Protein AF-A0A962PJ07-F1 (afdb_monomer)

Solvent-accessible surface area (backbone atoms only — not comparable to full-atom values): 5776 Å² total; per-residue (Å²): 110,34,69,59,55,51,51,54,37,51,78,67,73,44,52,69,62,58,50,14,60,76,32,76,44,55,52,68,56,51,51,45,17,64,75,70,60,55,73,56,71,68,61,48,51,34,45,30,50,72,70,72,38,45,67,63,53,54,61,71,68,49,79,77,79,79,71,66,91,44,72,68,49,58,74,65,58,66,93,78,76,71,87,71,77,86,78,78,80,79,82,128

pLDDT: mean 86.64, std 14.85, range [51.75, 98.69]

Nearest PDB structures (foldseek):
  2cro-assembly1_A  TM=9.059E-01  e=2.398E-02  Phage 434
  1r69-assembly1_A  TM=8.518E-01  e=2.015E-02  Phage 434
  4yg1-assembly1_C  TM=9.100E-01  e=4.281E-02  Escherichia coli K-12
  1pra-assembly1_A  TM=7.241E-01  e=2.015E-02  Phage 434
  4pu4-assembly1_D  TM=9.162E-01  e=2.581E-01  Shewanella oneidensis MR-1

Mean predicted aligned error: 9.71 Å

Foldseek 3Di:
DLVVLVVLCVVVVHDLVRLCVQLVHDSVQNVCCNVPVDHDPSSVCSSCVVSVNNVVVVVVPDPPPPDDPDPVCVVVPDPDPDPDDDDDPPDD

Sequence (92 aa):
MASRLKKQRLSMNMTQAQLAERANVSLSVLRKFEQSGKISLESFVKLTFVLGLSERMLKAFQPQEQKPSSLEEIINEQPGRSRKRASNPRKK

Structure (mmCIF, N/CA/C/O backbone):
data_AF-A0A962PJ07-F1
#
_entry.id   AF-A0A962PJ07-F1
#
loop_
_atom_site.group_PDB
_atom_site.id
_atom_site.type_symbol
_atom_site.label_atom_id
_atom_site.label_alt_id
_atom_site.label_comp_id
_atom_site.label_asym_id
_atom_site.label_entity_id
_atom_site.label_seq_id
_atom_site.pdbx_PDB_ins_code
_atom_site.Cartn_x
_atom_site.Cartn_y
_atom_site.Cartn_z
_atom_site.occupancy
_atom_site.B_iso_or_equiv
_atom_site.auth_seq_id
_atom_site.auth_comp_id
_atom_site.auth_asym_id
_atom_site.auth_atom_id
_atom_site.pdbx_PDB_model_num
ATOM 1 N N . MET A 1 1 ? 4.679 7.553 -2.058 1.00 84.50 1 MET A N 1
ATOM 2 C CA . MET A 1 1 ? 3.877 6.456 -2.659 1.00 84.50 1 MET A CA 1
ATOM 3 C C . MET A 1 1 ? 2.492 6.285 -2.043 1.00 84.50 1 MET A C 1
ATOM 5 O O . MET A 1 1 ? 1.539 6.207 -2.808 1.00 84.50 1 MET A O 1
ATOM 9 N N . ALA A 1 2 ? 2.354 6.219 -0.712 1.00 94.44 2 ALA A N 1
ATOM 10 C CA . ALA A 1 2 ? 1.080 5.884 -0.058 1.00 94.44 2 ALA A CA 1
ATOM 11 C C . ALA A 1 2 ? -0.109 6.764 -0.476 1.00 94.44 2 ALA A C 1
ATOM 13 O O . ALA A 1 2 ? -1.171 6.238 -0.788 1.00 94.44 2 ALA A O 1
ATOM 14 N N . SER A 1 3 ? 0.084 8.081 -0.605 1.00 96.12 3 SER A N 1
ATOM 15 C CA . SER A 1 3 ? -0.959 8.995 -1.094 1.00 96.12 3 SER A CA 1
ATOM 16 C C . SER A 1 3 ? -1.463 8.651 -2.503 1.00 96.12 3 SER A C 1
ATOM 18 O O . SER A 1 3 ? -2.653 8.778 -2.773 1.00 96.12 3 SER A O 1
ATOM 20 N N . ARG A 1 4 ? -0.585 8.175 -3.397 1.00 94.81 4 ARG A N 1
ATOM 21 C CA . ARG A 1 4 ? -0.951 7.762 -4.763 1.00 94.81 4 ARG A CA 1
ATOM 22 C C . ARG A 1 4 ? -1.751 6.461 -4.756 1.00 94.81 4 ARG A C 1
ATOM 24 O O . ARG A 1 4 ? -2.782 6.404 -5.413 1.00 94.81 4 ARG A O 1
ATOM 31 N N . LEU A 1 5 ? -1.325 5.458 -3.981 1.00 96.12 5 LEU A N 1
ATOM 32 C CA . LEU A 1 5 ? -2.075 4.201 -3.841 1.00 96.12 5 LEU A CA 1
ATOM 33 C C . LEU A 1 5 ? -3.434 4.432 -3.165 1.00 96.12 5 LEU A C 1
ATOM 35 O O . LEU A 1 5 ? -4.430 3.871 -3.606 1.00 96.12 5 LEU A O 1
ATOM 39 N N . LYS A 1 6 ? -3.504 5.319 -2.163 1.00 97.81 6 LYS A N 1
ATOM 40 C CA . LYS A 1 6 ? -4.767 5.734 -1.537 1.00 97.81 6 LYS A CA 1
ATOM 41 C C . LYS A 1 6 ? -5.712 6.385 -2.548 1.00 97.81 6 LYS A C 1
ATOM 43 O O . LYS A 1 6 ? -6.885 6.035 -2.588 1.00 97.81 6 LYS A O 1
ATOM 48 N N . LYS A 1 7 ? -5.211 7.306 -3.381 1.00 97.81 7 LYS A N 1
ATOM 49 C CA . LYS A 1 7 ? -6.006 7.925 -4.457 1.00 97.81 7 LYS A CA 1
ATOM 50 C C . LYS A 1 7 ? -6.528 6.880 -5.448 1.00 97.81 7 LYS A C 1
ATOM 52 O O . LYS A 1 7 ? -7.710 6.914 -5.757 1.00 97.81 7 LYS A O 1
ATOM 57 N N . GLN A 1 8 ? -5.687 5.928 -5.860 1.00 97.56 8 GLN A N 1
ATOM 58 C CA . GLN A 1 8 ? -6.094 4.824 -6.739 1.00 97.56 8 GLN A CA 1
ATOM 59 C C . GLN A 1 8 ? -7.171 3.938 -6.093 1.00 97.56 8 GLN A C 1
ATOM 61 O O . GLN A 1 8 ? -8.160 3.592 -6.727 1.00 97.56 8 GLN A O 1
ATOM 66 N N . ARG A 1 9 ? -7.027 3.602 -4.806 1.00 98.06 9 ARG A N 1
ATOM 67 C CA . ARG A 1 9 ? -8.051 2.853 -4.063 1.00 98.06 9 ARG A CA 1
ATOM 68 C C . ARG A 1 9 ? -9.395 3.590 -4.069 1.00 98.06 9 ARG A C 1
ATOM 70 O O . ARG A 1 9 ? -10.435 2.976 -4.291 1.00 98.06 9 ARG A O 1
ATOM 77 N N . LEU A 1 10 ? -9.368 4.899 -3.809 1.00 98.31 10 LEU A N 1
ATOM 78 C CA . LEU A 1 10 ? -10.571 5.730 -3.775 1.00 98.31 10 LEU A CA 1
ATOM 79 C C . LEU A 1 10 ? -11.213 5.878 -5.159 1.00 98.31 10 LEU A C 1
ATOM 81 O O . LEU A 1 10 ? -12.431 5.804 -5.244 1.00 98.31 10 LEU A O 1
ATOM 85 N N . SER A 1 11 ? -10.433 6.004 -6.239 1.00 98.19 11 SER A N 1
ATOM 86 C CA . SER A 1 11 ? -10.988 6.040 -7.602 1.00 98.19 11 SER A CA 1
ATOM 87 C C . SER A 1 11 ? -11.648 4.721 -8.014 1.00 98.19 11 SER A C 1
ATOM 89 O O . SER A 1 11 ? -12.483 4.710 -8.908 1.00 98.19 11 SER A O 1
ATOM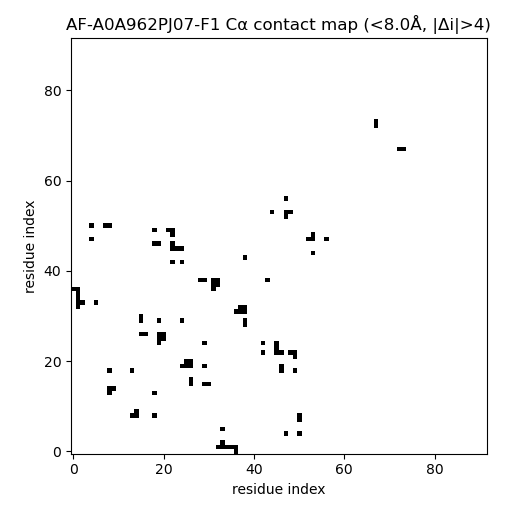 91 N N . MET A 1 12 ? -11.290 3.614 -7.357 1.00 97.94 12 MET A N 1
ATOM 92 C CA . MET A 1 12 ? -11.933 2.305 -7.515 1.00 97.94 12 MET A CA 1
ATOM 93 C C . MET A 1 12 ? -13.110 2.085 -6.543 1.00 97.94 12 MET A C 1
ATOM 95 O O . MET A 1 12 ? -13.619 0.970 -6.459 1.00 97.94 12 MET A O 1
ATOM 99 N N . ASN A 1 13 ? -13.529 3.107 -5.783 1.00 98.31 13 ASN A N 1
ATOM 100 C CA . ASN A 1 13 ? -14.596 3.034 -4.773 1.00 98.31 13 ASN A CA 1
ATOM 101 C C . ASN A 1 13 ? -14.388 1.938 -3.711 1.00 98.31 13 ASN A C 1
ATOM 103 O O . ASN A 1 13 ? -15.341 1.348 -3.209 1.00 98.31 13 ASN A O 1
ATOM 107 N N . MET A 1 14 ? -13.132 1.655 -3.353 1.00 98.19 14 MET A N 1
ATOM 108 C CA . MET A 1 14 ? -12.805 0.630 -2.362 1.00 98.19 14 MET A CA 1
ATOM 109 C C . MET A 1 14 ? -12.556 1.238 -0.982 1.00 98.19 14 MET A C 1
ATOM 111 O O . MET A 1 14 ? -11.762 2.171 -0.824 1.00 98.19 14 MET A O 1
ATOM 115 N N . THR A 1 15 ? -13.149 0.657 0.058 1.00 98.56 15 THR A N 1
ATOM 116 C CA . THR A 1 15 ? -12.766 0.938 1.448 1.00 98.56 15 THR A CA 1
ATOM 117 C C . THR A 1 15 ? -11.389 0.345 1.765 1.00 98.56 15 THR A C 1
ATOM 119 O O . THR A 1 15 ? -10.858 -0.493 1.031 1.00 98.56 15 THR A O 1
ATOM 122 N N . GLN A 1 16 ? -10.786 0.762 2.883 1.00 98.56 16 GLN A N 1
ATOM 123 C CA . GLN A 1 16 ? -9.558 0.122 3.367 1.00 98.56 16 GLN A CA 1
ATOM 124 C C . GLN A 1 16 ? -9.787 -1.373 3.650 1.00 98.56 16 GLN A C 1
ATOM 126 O O . GLN A 1 16 ? -8.950 -2.189 3.287 1.00 98.56 16 GLN A O 1
ATOM 131 N N . ALA A 1 17 ? -10.926 -1.745 4.242 1.00 98.62 17 ALA A N 1
ATOM 132 C CA . ALA A 1 17 ? -11.243 -3.142 4.536 1.00 98.62 17 ALA A CA 1
ATOM 133 C C . ALA A 1 17 ? -11.322 -3.988 3.257 1.00 98.62 17 ALA A C 1
ATOM 135 O O . ALA A 1 17 ? -10.659 -5.015 3.174 1.00 98.62 17 ALA A O 1
ATOM 136 N N . GLN A 1 18 ? -12.018 -3.495 2.228 1.00 98.69 18 GLN A N 1
ATOM 137 C CA . GLN A 1 18 ? -12.137 -4.189 0.942 1.00 98.69 18 GLN A CA 1
ATOM 138 C C . GLN A 1 18 ? -10.786 -4.366 0.240 1.00 98.69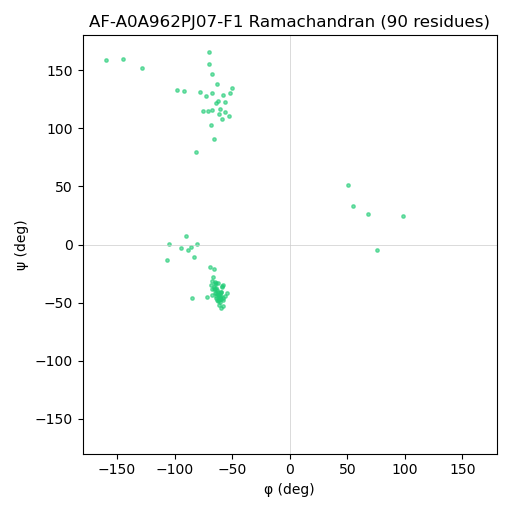 18 GLN A C 1
ATOM 140 O O . GLN A 1 18 ? -10.526 -5.418 -0.338 1.00 98.69 18 GLN A O 1
ATOM 145 N N . LEU A 1 19 ? -9.912 -3.350 0.262 1.00 98.62 19 LEU A N 1
ATOM 146 C CA . LEU A 1 19 ? -8.576 -3.498 -0.325 1.00 98.62 19 LEU A CA 1
ATOM 147 C C . LEU A 1 19 ? -7.720 -4.483 0.470 1.00 98.62 19 LEU A C 1
ATOM 149 O O . LEU A 1 19 ? -7.036 -5.303 -0.133 1.00 98.62 19 LEU A O 1
ATOM 153 N N . ALA A 1 20 ? -7.759 -4.401 1.799 1.00 98.62 20 ALA A N 1
ATOM 154 C CA . ALA A 1 20 ? -7.002 -5.288 2.671 1.00 98.62 20 ALA A CA 1
ATOM 155 C C . ALA A 1 20 ? -7.396 -6.758 2.453 1.00 98.62 20 ALA A C 1
ATOM 157 O O . ALA A 1 20 ? -6.530 -7.601 2.234 1.00 98.62 20 ALA A O 1
ATOM 158 N N . GLU A 1 21 ? -8.701 -7.029 2.409 1.00 98.62 21 GLU A N 1
ATOM 159 C CA . GLU A 1 21 ? -9.269 -8.347 2.129 1.00 98.62 21 GLU A CA 1
ATOM 160 C C . GLU A 1 21 ? -8.844 -8.871 0.752 1.00 98.62 21 GLU A C 1
ATOM 162 O O . GLU A 1 21 ? -8.225 -9.930 0.663 1.00 98.62 21 GLU A O 1
ATOM 167 N N . ARG A 1 22 ? -9.074 -8.101 -0.323 1.00 98.38 22 ARG A N 1
ATOM 168 C CA . ARG A 1 22 ? -8.711 -8.522 -1.689 1.00 98.38 22 ARG A CA 1
ATOM 169 C C . ARG A 1 22 ? -7.209 -8.740 -1.873 1.00 98.38 22 ARG A C 1
ATOM 171 O O . ARG A 1 22 ? -6.812 -9.588 -2.662 1.00 98.38 22 ARG A O 1
ATOM 178 N N . ALA A 1 23 ? -6.374 -7.968 -1.179 1.00 98.00 23 ALA A N 1
ATOM 179 C CA . ALA A 1 23 ? -4.920 -8.099 -1.247 1.00 98.00 23 ALA A CA 1
ATOM 180 C C . ALA A 1 23 ? -4.364 -9.157 -0.282 1.00 98.00 23 ALA A C 1
ATOM 182 O O . ALA A 1 23 ? -3.153 -9.371 -0.270 1.00 98.00 23 ALA A O 1
ATOM 183 N N . ASN A 1 24 ? -5.207 -9.808 0.527 1.00 98.19 24 ASN A N 1
ATOM 184 C CA . ASN A 1 24 ? -4.786 -10.724 1.586 1.00 98.19 24 ASN A CA 1
ATOM 185 C C . ASN A 1 24 ? -3.706 -10.105 2.500 1.00 98.19 24 ASN A C 1
ATOM 187 O O . ASN A 1 24 ? -2.619 -10.656 2.710 1.00 98.19 24 ASN A O 1
ATOM 191 N N . VAL A 1 25 ? -3.994 -8.900 2.996 1.00 98.25 25 VAL A N 1
ATOM 192 C CA . VAL A 1 25 ? -3.185 -8.177 3.985 1.00 98.25 25 VAL A CA 1
ATOM 193 C C . VAL A 1 25 ? -4.079 -7.734 5.136 1.00 98.25 25 VAL A C 1
ATOM 195 O O . VAL A 1 25 ? -5.267 -7.481 4.955 1.00 98.25 25 VAL A O 1
ATOM 198 N N . SER A 1 26 ? -3.530 -7.592 6.341 1.00 98.50 26 SER A N 1
ATOM 199 C CA . SER A 1 26 ? -4.343 -7.110 7.458 1.00 98.50 26 SER A CA 1
ATOM 200 C C . SER A 1 26 ? -4.759 -5.644 7.260 1.00 98.50 26 SER A C 1
ATOM 202 O O . SER A 1 26 ? -4.002 -4.809 6.749 1.00 98.50 26 SER A O 1
ATOM 204 N N . LEU A 1 27 ? -5.954 -5.290 7.743 1.00 98.62 27 LEU A N 1
ATOM 205 C CA . LEU A 1 2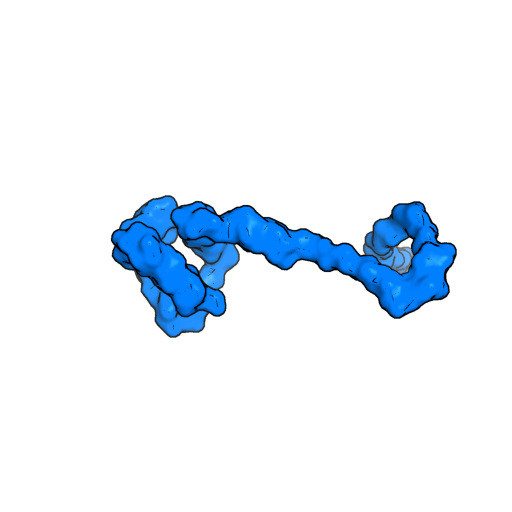7 ? -6.425 -3.901 7.740 1.00 98.62 27 LEU A CA 1
ATOM 206 C C . LEU A 1 27 ? -5.465 -2.969 8.500 1.00 98.62 27 LEU A C 1
ATOM 208 O O . LEU A 1 27 ? -5.265 -1.822 8.100 1.00 98.62 27 LEU A O 1
ATOM 212 N N . SER A 1 28 ? -4.844 -3.457 9.579 1.00 98.31 28 SER A N 1
ATOM 213 C CA . SER A 1 28 ? -3.859 -2.694 10.353 1.00 98.31 28 SER A CA 1
ATOM 214 C C . SER A 1 28 ? -2.615 -2.349 9.530 1.00 98.31 28 SER A C 1
ATOM 216 O O . SER A 1 28 ? -2.137 -1.215 9.604 1.00 98.31 28 SER A O 1
ATOM 218 N N . VAL A 1 29 ? -2.134 -3.273 8.688 1.00 98.12 29 VAL A N 1
ATOM 219 C CA . VAL A 1 29 ? -1.019 -3.029 7.760 1.00 98.12 29 VAL A CA 1
ATOM 220 C C . VAL A 1 29 ? -1.394 -1.958 6.740 1.00 98.12 29 VAL A C 1
ATOM 222 O O . VAL A 1 29 ? -0.633 -1.004 6.567 1.00 98.12 29 VAL A O 1
ATOM 225 N N . LEU A 1 30 ? -2.574 -2.051 6.116 1.00 98.31 30 LEU A N 1
ATOM 226 C CA . LEU A 1 30 ? -3.011 -1.046 5.143 1.00 98.31 30 LEU A CA 1
ATOM 227 C C . LEU A 1 30 ? -3.194 0.339 5.784 1.00 98.31 30 LEU A C 1
ATOM 229 O O . LEU A 1 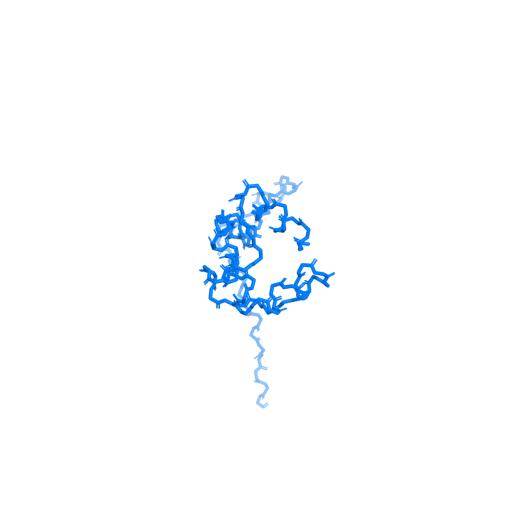30 ? -2.764 1.341 5.213 1.00 98.31 30 LEU A O 1
ATOM 233 N N . ARG A 1 31 ? -3.777 0.416 6.987 1.00 98.25 31 ARG A N 1
ATOM 234 C CA . ARG A 1 31 ? -3.925 1.679 7.731 1.00 98.25 31 ARG A CA 1
ATOM 235 C C . ARG A 1 31 ? -2.575 2.314 8.044 1.00 98.25 31 ARG A C 1
ATOM 237 O O . ARG A 1 31 ? -2.369 3.489 7.743 1.00 98.25 31 ARG A O 1
ATOM 244 N N . LYS A 1 32 ? -1.638 1.529 8.589 1.00 98.06 32 LYS A N 1
ATOM 245 C CA . LYS A 1 32 ? -0.278 1.998 8.884 1.00 98.06 32 LYS A CA 1
ATOM 246 C C . LYS A 1 32 ? 0.424 2.474 7.618 1.00 98.06 32 LYS A C 1
ATOM 248 O O . LYS A 1 32 ? 1.081 3.513 7.651 1.00 98.06 32 LYS A O 1
ATOM 253 N N . PHE A 1 33 ? 0.260 1.763 6.505 1.00 98.19 33 PHE A N 1
ATOM 254 C CA . PHE A 1 33 ? 0.805 2.174 5.217 1.00 98.19 33 PHE A CA 1
ATOM 255 C C . PHE A 1 33 ? 0.219 3.505 4.736 1.00 98.19 33 PHE A C 1
ATOM 257 O O . PHE A 1 33 ? 0.977 4.404 4.381 1.00 98.19 33 PHE A O 1
ATOM 264 N N . GLU A 1 34 ? -1.105 3.671 4.755 1.00 97.38 34 GLU A N 1
ATOM 265 C CA . GLU A 1 34 ? -1.739 4.914 4.299 1.00 97.38 34 GLU A CA 1
ATOM 266 C C . GLU A 1 34 ? -1.416 6.123 5.188 1.00 97.38 34 GLU A C 1
ATOM 268 O O . GLU A 1 34 ? -1.398 7.245 4.683 1.00 97.38 34 GLU A O 1
ATOM 273 N N . GLN A 1 35 ? -1.144 5.907 6.478 1.00 97.00 35 GLN A N 1
ATOM 274 C CA . GLN A 1 35 ? -0.786 6.965 7.426 1.00 97.00 35 GLN A CA 1
ATOM 275 C C . GLN A 1 35 ? 0.713 7.302 7.414 1.00 97.00 35 GLN A C 1
ATOM 277 O O . GLN A 1 35 ? 1.082 8.471 7.404 1.00 97.00 35 GLN A O 1
ATOM 282 N N . SER A 1 36 ? 1.583 6.288 7.437 1.00 97.00 36 SER A N 1
ATOM 283 C CA . SER A 1 36 ? 3.032 6.459 7.646 1.00 97.00 36 SER A CA 1
ATOM 284 C C . SER A 1 36 ? 3.880 6.255 6.391 1.00 97.00 36 SER A C 1
ATOM 286 O O . SER A 1 36 ? 5.072 6.550 6.396 1.00 97.00 36 SER A O 1
ATOM 288 N N . GLY A 1 37 ? 3.306 5.686 5.331 1.00 96.69 37 GLY A N 1
ATOM 289 C CA . GLY A 1 37 ? 4.034 5.274 4.132 1.00 96.69 37 GLY A CA 1
ATOM 290 C C . GLY A 1 37 ? 4.849 3.986 4.273 1.00 96.69 37 GLY A C 1
ATOM 291 O O . GLY A 1 37 ? 5.404 3.530 3.275 1.00 96.69 37 GLY A O 1
ATOM 292 N N . LYS A 1 38 ? 4.917 3.383 5.468 1.00 97.38 38 LYS A N 1
ATOM 293 C CA . LYS A 1 38 ? 5.726 2.187 5.751 1.00 97.38 38 LYS A CA 1
ATOM 294 C C . LYS A 1 38 ? 4.920 0.903 5.550 1.00 97.38 38 LYS A C 1
ATOM 296 O O . LYS A 1 38 ? 3.818 0.776 6.079 1.00 97.38 38 LYS A O 1
ATOM 301 N N . ILE A 1 39 ? 5.493 -0.057 4.828 1.00 97.88 39 ILE A N 1
ATOM 302 C CA . ILE A 1 39 ? 4.916 -1.377 4.536 1.00 97.88 39 ILE A CA 1
ATOM 303 C C . ILE A 1 39 ? 6.041 -2.352 4.146 1.00 97.88 39 ILE A C 1
ATOM 305 O O . ILE A 1 39 ? 7.117 -1.903 3.748 1.00 97.88 39 ILE A O 1
ATOM 309 N N . SER A 1 40 ? 5.821 -3.665 4.257 1.00 97.81 40 SER A N 1
ATOM 310 C CA . SER A 1 40 ? 6.729 -4.656 3.664 1.00 97.81 40 SER A CA 1
ATOM 311 C C . SER A 1 40 ? 6.628 -4.644 2.134 1.00 97.81 40 SER A C 1
ATOM 313 O O . SER A 1 40 ? 5.595 -4.271 1.571 1.00 97.81 40 SER A O 1
ATOM 315 N N . LEU A 1 41 ? 7.686 -5.087 1.449 1.00 96.38 41 LEU A N 1
ATOM 316 C CA . LEU A 1 41 ? 7.671 -5.207 -0.012 1.00 96.38 41 LEU A CA 1
ATOM 317 C C . LEU A 1 41 ? 6.579 -6.175 -0.490 1.00 96.38 41 LEU A C 1
ATOM 319 O O . LEU A 1 41 ? 5.868 -5.868 -1.439 1.00 96.38 41 LEU A O 1
ATOM 323 N N . GLU A 1 42 ? 6.408 -7.307 0.193 1.00 97.62 42 GLU A N 1
ATOM 324 C CA . GLU A 1 42 ? 5.384 -8.304 -0.137 1.00 97.62 42 GLU A CA 1
ATOM 325 C C . GLU A 1 42 ? 3.972 -7.704 -0.105 1.00 97.62 42 GLU A C 1
ATOM 327 O O . GLU A 1 42 ? 3.240 -7.770 -1.092 1.00 97.62 42 GLU A O 1
ATOM 332 N N . SER A 1 43 ? 3.600 -7.057 1.004 1.00 97.94 43 SER A N 1
ATOM 333 C CA . SER A 1 43 ? 2.285 -6.429 1.135 1.00 97.94 43 SER A CA 1
ATOM 334 C C . SER A 1 43 ? 2.119 -5.272 0.151 1.00 97.94 43 SER A C 1
ATOM 336 O O . SER A 1 43 ? 1.029 -5.068 -0.371 1.00 97.94 43 SER A O 1
ATOM 338 N N . PHE A 1 44 ? 3.189 -4.535 -0.159 1.00 96.69 44 PHE A N 1
ATOM 339 C CA . PHE A 1 44 ? 3.150 -3.512 -1.201 1.00 96.69 44 PHE A CA 1
ATOM 340 C C . PHE A 1 44 ? 2.830 -4.105 -2.578 1.00 96.69 4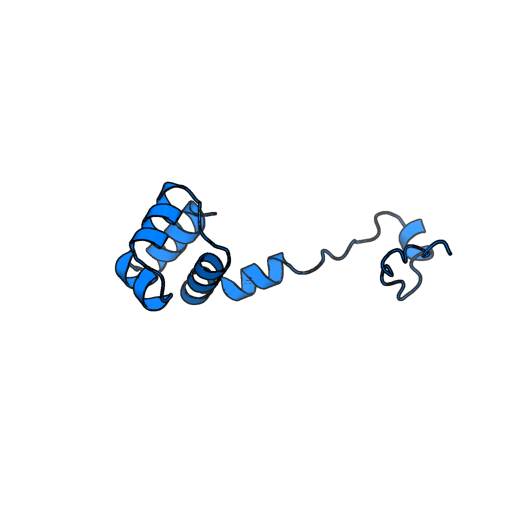4 PHE A C 1
ATOM 342 O O . PHE A 1 44 ? 1.940 -3.596 -3.255 1.00 96.69 44 PHE A O 1
ATOM 349 N N . VAL A 1 45 ? 3.501 -5.192 -2.967 1.00 96.44 45 VAL A N 1
ATOM 350 C CA . VAL A 1 45 ? 3.246 -5.898 -4.233 1.00 96.44 45 VAL A CA 1
ATOM 351 C C . VAL A 1 45 ? 1.811 -6.426 -4.282 1.00 96.44 45 VAL A C 1
ATOM 353 O O . VAL A 1 45 ? 1.107 -6.206 -5.263 1.00 96.44 45 VAL A O 1
ATOM 356 N N . LYS A 1 46 ? 1.322 -7.049 -3.204 1.00 97.69 46 LYS A N 1
ATOM 357 C CA . LYS A 1 46 ? -0.074 -7.510 -3.114 1.00 97.69 46 LYS A CA 1
ATOM 358 C C . LYS A 1 46 ? -1.077 -6.372 -3.350 1.00 97.69 46 LYS A C 1
ATOM 360 O O . LYS A 1 46 ? -2.022 -6.526 -4.122 1.00 97.69 46 LYS A O 1
ATOM 365 N N . LEU A 1 47 ? -0.845 -5.204 -2.744 1.00 97.62 47 LEU A N 1
ATOM 366 C CA . LEU A 1 47 ? -1.689 -4.025 -2.955 1.00 97.62 47 LEU A CA 1
ATOM 367 C C . LEU A 1 47 ? -1.623 -3.511 -4.401 1.00 97.62 47 LEU A C 1
ATOM 369 O O . LEU A 1 47 ? -2.658 -3.147 -4.956 1.00 97.62 47 LEU A O 1
ATOM 373 N N . THR A 1 48 ? -0.441 -3.465 -5.027 1.00 96.38 48 THR A N 1
ATOM 374 C CA . THR A 1 48 ? -0.319 -2.981 -6.414 1.00 96.38 48 THR A CA 1
ATOM 375 C C . THR A 1 48 ? -0.991 -3.912 -7.416 1.00 96.38 48 THR A C 1
ATOM 377 O O . THR A 1 48 ? -1.545 -3.411 -8.393 1.00 96.38 48 THR A O 1
ATOM 380 N N . PHE A 1 49 ? -1.019 -5.224 -7.162 1.00 96.81 49 PHE A N 1
ATOM 381 C CA . PHE A 1 49 ? -1.783 -6.178 -7.970 1.00 96.81 49 PHE A CA 1
ATOM 382 C C . PHE A 1 49 ? -3.284 -5.877 -7.952 1.00 96.81 49 PHE A C 1
ATOM 384 O O . PHE A 1 49 ? -3.877 -5.700 -9.013 1.00 96.81 49 PHE A O 1
ATOM 391 N N . VAL A 1 50 ? -3.892 -5.737 -6.770 1.00 97.81 50 VAL A N 1
ATOM 392 C CA . VAL A 1 50 ? -5.338 -5.455 -6.658 1.00 97.81 50 VAL A CA 1
ATOM 393 C C . VAL A 1 50 ? -5.706 -4.087 -7.236 1.00 97.81 50 VAL A C 1
ATOM 395 O O . VAL A 1 50 ? -6.786 -3.916 -7.793 1.00 97.81 50 VAL A O 1
ATOM 398 N N . LEU A 1 51 ? -4.803 -3.108 -7.135 1.00 97.38 51 LEU A N 1
ATOM 399 C CA . LEU A 1 51 ? -5.012 -1.755 -7.655 1.00 97.38 51 LEU A CA 1
ATOM 400 C C . LEU A 1 51 ? -4.759 -1.614 -9.170 1.00 97.38 51 LEU A C 1
ATOM 402 O O . LEU A 1 51 ? -4.862 -0.499 -9.690 1.00 97.38 51 LEU A O 1
ATOM 406 N N . GLY A 1 52 ? -4.395 -2.695 -9.872 1.00 95.94 52 GLY A N 1
ATOM 407 C CA . GLY A 1 52 ? -4.092 -2.665 -11.310 1.00 95.94 52 GLY A CA 1
ATOM 408 C C . GLY A 1 52 ? -2.809 -1.896 -11.654 1.00 95.94 52 GLY A C 1
ATOM 409 O O . GLY A 1 52 ? -2.680 -1.330 -12.735 1.00 95.94 52 GLY A O 1
ATOM 410 N N . LEU A 1 53 ? -1.861 -1.819 -10.717 1.00 95.44 53 LEU A N 1
ATOM 411 C CA . LEU A 1 53 ? -0.607 -1.068 -10.856 1.00 95.44 53 LEU A CA 1
ATOM 412 C C . LEU A 1 53 ? 0.614 -1.968 -11.105 1.00 95.44 53 LEU A C 1
ATOM 414 O O . LEU A 1 53 ? 1.727 -1.449 -11.220 1.00 95.44 53 LEU A O 1
ATOM 418 N N . SER A 1 54 ? 0.431 -3.287 -11.180 1.00 92.94 54 SER A N 1
ATOM 419 C CA . SER A 1 54 ? 1.505 -4.277 -11.348 1.00 92.94 54 SER A CA 1
ATOM 420 C C . SER A 1 54 ? 2.326 -4.045 -12.620 1.00 92.94 54 SER A C 1
ATOM 422 O O . SER A 1 54 ? 3.548 -3.955 -12.543 1.00 92.94 54 SER A O 1
ATOM 424 N N . GLU A 1 55 ? 1.692 -3.840 -13.775 1.00 92.25 55 GLU A N 1
ATOM 425 C CA . GLU A 1 55 ? 2.412 -3.578 -15.031 1.00 92.25 55 GLU A CA 1
ATOM 426 C C . GLU A 1 55 ? 3.239 -2.294 -14.978 1.00 92.25 55 GLU A C 1
ATOM 428 O O . GLU A 1 55 ? 4.388 -2.251 -15.415 1.00 92.25 55 GLU A O 1
ATOM 433 N N . ARG A 1 56 ? 2.666 -1.226 -14.413 1.00 91.12 56 A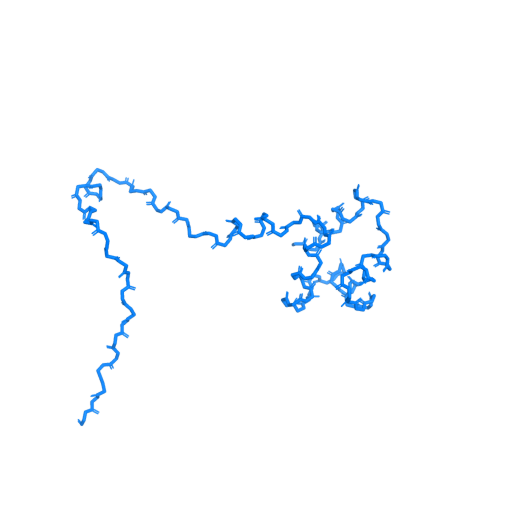RG A N 1
ATOM 434 C CA . ARG A 1 56 ? 3.369 0.049 -14.252 1.00 91.12 56 ARG A CA 1
ATOM 435 C C . ARG A 1 56 ? 4.562 -0.094 -13.311 1.00 91.12 56 ARG A C 1
ATOM 437 O O . ARG A 1 56 ? 5.591 0.536 -13.538 1.00 91.12 56 ARG A O 1
ATOM 444 N N . MET A 1 57 ? 4.419 -0.906 -12.266 1.00 90.50 57 MET A N 1
ATOM 445 C CA . MET A 1 57 ? 5.506 -1.242 -11.354 1.00 90.50 57 MET A CA 1
ATOM 446 C C . MET A 1 57 ? 6.613 -2.012 -12.085 1.00 90.50 57 MET A C 1
ATOM 448 O O . MET A 1 57 ? 7.771 -1.630 -11.968 1.00 90.50 57 MET A O 1
ATOM 452 N N . LEU A 1 58 ? 6.271 -3.016 -12.897 1.00 91.25 58 LEU A N 1
ATOM 453 C CA . LEU A 1 58 ? 7.245 -3.766 -13.698 1.00 91.25 58 LEU A CA 1
ATOM 454 C C . LEU A 1 58 ? 7.982 -2.870 -14.702 1.00 91.25 58 LEU A C 1
ATOM 456 O O . LEU A 1 58 ? 9.206 -2.929 -14.779 1.00 91.25 58 LEU A O 1
ATOM 460 N N . LYS A 1 59 ? 7.268 -1.976 -15.398 1.00 91.38 59 LYS A N 1
ATOM 461 C CA . LYS A 1 59 ? 7.872 -0.975 -16.298 1.00 91.38 59 LYS A CA 1
ATOM 462 C C . LYS A 1 59 ? 8.854 -0.056 -15.572 1.00 91.38 59 LYS A C 1
ATOM 464 O O . LYS A 1 59 ? 9.887 0.290 -16.125 1.00 91.38 59 LYS A O 1
ATOM 469 N N . ALA A 1 60 ? 8.567 0.315 -14.324 1.00 88.75 60 ALA A N 1
ATOM 470 C CA . ALA A 1 60 ? 9.466 1.155 -13.534 1.00 88.75 60 ALA A CA 1
ATOM 471 C C . ALA A 1 60 ? 10.773 0.447 -13.126 1.00 88.75 60 ALA A C 1
ATOM 473 O O . ALA A 1 60 ? 11.736 1.127 -12.781 1.00 88.75 60 ALA A O 1
ATOM 474 N N . PHE A 1 61 ? 10.811 -0.889 -13.158 1.00 87.69 61 PHE A N 1
ATOM 475 C CA . PHE A 1 61 ? 12.015 -1.681 -12.892 1.00 87.69 61 PHE A CA 1
ATOM 476 C C . PHE A 1 61 ? 12.786 -2.070 -14.150 1.00 87.69 61 PHE A C 1
ATOM 478 O O . PHE A 1 61 ? 13.843 -2.694 -14.039 1.00 87.69 61 PHE A O 1
ATOM 485 N N . GLN A 1 62 ? 12.280 -1.731 -15.337 1.00 87.19 62 GLN A N 1
ATOM 486 C CA . GLN A 1 62 ? 13.028 -1.977 -16.559 1.00 87.19 62 GLN A CA 1
ATOM 487 C C . GLN A 1 62 ? 14.320 -1.149 -16.538 1.00 87.19 62 GLN A C 1
ATOM 489 O O . GLN A 1 62 ? 14.292 0.013 -16.115 1.00 87.19 62 GLN A O 1
ATOM 494 N N . PRO A 1 63 ? 15.456 -1.730 -16.967 1.00 82.44 63 PRO A N 1
ATOM 495 C CA . PRO A 1 63 ? 16.676 -0.967 -17.165 1.00 82.44 63 PRO A CA 1
ATOM 496 C C . PRO A 1 63 ? 16.370 0.235 -18.053 1.00 82.44 63 PRO A C 1
ATOM 498 O O . PRO A 1 63 ? 15.744 0.081 -19.102 1.00 82.44 63 PRO A O 1
ATOM 501 N N . GLN A 1 64 ? 16.791 1.429 -17.639 1.00 74.94 64 GLN A N 1
ATOM 502 C CA . GLN A 1 64 ? 16.761 2.554 -18.560 1.00 74.94 64 GLN A CA 1
ATOM 503 C C . GLN A 1 64 ? 17.728 2.242 -19.694 1.00 74.94 64 GLN A C 1
ATOM 505 O O . GLN A 1 64 ? 18.915 2.015 -19.449 1.00 74.94 64 GLN A O 1
ATOM 510 N N . GLU A 1 65 ? 17.212 2.221 -20.920 1.00 71.25 65 GLU A N 1
ATOM 511 C CA . GLU A 1 65 ? 18.045 2.255 -22.112 1.00 71.25 65 GLU A CA 1
ATOM 512 C C . GLU A 1 65 ? 18.869 3.540 -22.034 1.00 71.25 65 GLU A C 1
ATOM 514 O O . GLU A 1 65 ? 18.340 4.653 -22.115 1.00 71.25 65 GLU A O 1
ATOM 519 N N . GLN A 1 66 ? 20.162 3.382 -21.763 1.00 68.38 66 GLN A N 1
ATOM 520 C CA . GLN A 1 66 ? 21.101 4.487 -21.815 1.00 68.38 66 GLN A CA 1
ATOM 521 C C . GLN A 1 66 ? 21.204 4.864 -23.283 1.00 68.38 66 GLN A C 1
ATOM 523 O O . GLN A 1 66 ? 21.809 4.138 -24.064 1.00 68.38 66 GLN A O 1
ATOM 528 N N . LYS A 1 67 ? 20.544 5.955 -23.676 1.00 68.31 67 LYS A N 1
ATOM 529 C CA . LYS A 1 67 ? 20.790 6.518 -24.997 1.00 68.31 67 LYS A CA 1
ATOM 530 C C . LYS A 1 67 ? 22.216 7.061 -24.994 1.00 68.31 67 LYS A C 1
ATOM 532 O O . LYS A 1 67 ? 22.542 7.799 -24.057 1.00 68.31 67 LYS A O 1
ATOM 537 N N . PRO A 1 68 ? 23.035 6.726 -25.999 1.00 70.38 68 PRO A N 1
ATOM 538 C CA . PRO A 1 68 ? 24.360 7.301 -26.114 1.00 70.38 68 PRO A CA 1
ATOM 539 C C . PRO A 1 68 ? 24.225 8.823 -26.187 1.00 70.38 68 PRO A C 1
ATOM 541 O O . PRO A 1 68 ? 23.404 9.376 -26.923 1.00 70.38 68 PRO A O 1
ATOM 544 N N . SER A 1 69 ? 24.985 9.491 -25.332 1.00 75.25 69 SER A N 1
ATOM 545 C CA . SER A 1 69 ? 24.973 10.936 -25.137 1.00 75.25 69 SER A CA 1
ATOM 546 C C . SER A 1 69 ? 25.844 11.671 -26.158 1.00 75.25 69 SER A C 1
ATOM 548 O O . SER A 1 69 ? 25.754 12.892 -26.282 1.00 75.25 69 SER A O 1
ATOM 550 N N . SER A 1 70 ? 26.658 10.933 -26.921 1.00 79.12 70 SER A N 1
ATOM 551 C CA . SER A 1 70 ? 27.538 11.470 -27.955 1.00 79.12 70 SER A CA 1
ATOM 552 C C . SER A 1 70 ? 27.667 10.533 -29.160 1.00 79.12 70 SER A C 1
ATOM 554 O O . SER A 1 70 ? 27.426 9.328 -29.078 1.00 79.12 70 SER A O 1
ATOM 556 N N . LEU A 1 71 ? 28.091 11.094 -30.296 1.00 72.31 71 LEU A N 1
ATOM 557 C CA . LEU A 1 71 ? 28.390 10.325 -31.506 1.00 72.31 71 LEU A CA 1
ATOM 558 C C . LEU A 1 71 ? 29.564 9.352 -31.295 1.00 72.31 71 LEU A C 1
ATOM 560 O O . LEU A 1 71 ? 29.564 8.259 -31.853 1.00 72.31 71 LEU A O 1
ATOM 564 N N . GLU A 1 72 ? 30.53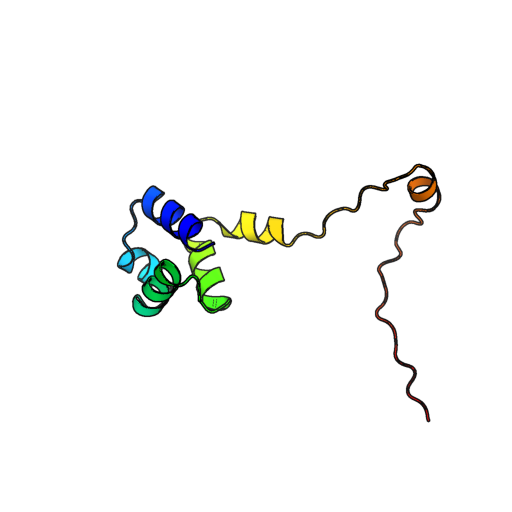5 9.719 -30.457 1.00 75.81 72 GLU A N 1
ATOM 565 C CA . GLU A 1 72 ? 31.653 8.843 -30.095 1.00 75.81 72 GLU A CA 1
ATOM 566 C C . GLU A 1 72 ? 31.186 7.617 -29.301 1.00 75.81 72 GLU A C 1
ATOM 568 O O . GLU A 1 72 ? 31.710 6.525 -29.507 1.00 75.81 72 GLU A O 1
ATOM 573 N N . GLU A 1 73 ? 30.182 7.763 -28.429 1.00 72.12 73 GLU A N 1
ATOM 574 C CA . GLU A 1 73 ? 29.578 6.634 -27.710 1.00 72.12 73 GLU A CA 1
ATOM 575 C C . GLU A 1 73 ? 28.855 5.680 -28.666 1.00 72.12 73 GLU A C 1
ATOM 577 O O . GLU A 1 73 ? 28.998 4.472 -28.519 1.00 72.12 73 GLU A O 1
ATOM 582 N N . ILE A 1 74 ? 28.179 6.200 -29.697 1.00 72.25 74 ILE A N 1
ATOM 583 C CA . ILE A 1 74 ? 27.538 5.385 -30.747 1.00 72.25 74 ILE A CA 1
ATOM 584 C C . ILE A 1 74 ? 28.583 4.596 -31.547 1.00 72.25 74 ILE A C 1
ATOM 586 O O . ILE A 1 74 ? 28.396 3.417 -31.828 1.00 72.25 74 ILE A O 1
ATOM 590 N N . ILE A 1 75 ? 29.696 5.234 -31.920 1.00 77.25 75 ILE A N 1
ATOM 591 C CA . ILE A 1 75 ? 30.766 4.590 -32.701 1.00 77.25 75 ILE A CA 1
ATOM 592 C C . ILE A 1 75 ? 31.492 3.524 -31.865 1.00 77.25 75 ILE A C 1
ATOM 594 O O . ILE A 1 75 ? 31.901 2.488 -32.390 1.00 77.25 75 ILE A O 1
ATOM 598 N N . ASN A 1 76 ? 31.639 3.763 -30.561 1.00 71.00 76 ASN A N 1
ATOM 599 C CA . ASN A 1 76 ? 32.308 2.852 -29.634 1.00 71.00 76 ASN A CA 1
ATOM 600 C C . ASN A 1 76 ? 31.372 1.802 -29.007 1.00 71.00 76 ASN A C 1
ATOM 602 O O . ASN A 1 76 ? 31.856 0.915 -28.293 1.00 71.00 76 ASN A O 1
ATOM 606 N N . GLU A 1 77 ? 30.059 1.865 -29.261 1.00 65.69 77 GLU A N 1
ATOM 607 C CA . GLU A 1 77 ? 29.084 0.861 -28.831 1.00 65.69 77 GLU A CA 1
ATOM 608 C C . GLU A 1 77 ? 29.349 -0.473 -29.545 1.00 65.69 77 GLU A C 1
ATOM 610 O O . GLU A 1 77 ? 28.852 -0.781 -30.625 1.00 65.69 77 GLU A O 1
ATOM 615 N N . GLN A 1 78 ? 30.170 -1.307 -28.909 1.00 59.12 78 GLN A N 1
ATOM 616 C CA . GLN A 1 78 ? 30.350 -2.700 -29.298 1.00 59.12 78 GLN A CA 1
ATOM 617 C C . GLN A 1 78 ? 29.093 -3.494 -28.901 1.00 59.12 78 GLN A C 1
ATOM 619 O O . GLN A 1 78 ? 28.712 -3.461 -27.722 1.00 59.12 78 GLN A O 1
ATOM 624 N N . PRO A 1 79 ? 28.466 -4.262 -29.812 1.00 51.75 79 PRO A N 1
ATOM 625 C CA . PRO A 1 79 ? 27.301 -5.063 -29.470 1.00 51.75 79 PRO A CA 1
ATOM 626 C C . PRO A 1 79 ? 27.667 -6.093 -28.387 1.00 51.75 79 PRO A C 1
ATOM 628 O O . PRO A 1 79 ? 28.481 -6.989 -28.596 1.00 51.75 79 PRO A O 1
ATOM 631 N N . GLY A 1 80 ? 27.052 -5.975 -27.204 1.00 58.41 80 GLY A N 1
ATOM 632 C CA . GLY A 1 80 ? 26.935 -7.096 -26.266 1.00 58.41 80 GLY A CA 1
ATOM 633 C C . GLY A 1 80 ? 27.933 -7.206 -25.105 1.00 58.41 80 GLY A C 1
ATOM 634 O O . GLY A 1 80 ? 28.089 -8.303 -24.565 1.00 58.41 80 GLY A O 1
ATOM 635 N N . ARG A 1 81 ? 28.569 -6.132 -24.615 1.00 55.59 81 ARG A N 1
ATOM 636 C CA . ARG A 1 81 ? 29.248 -6.212 -23.301 1.00 55.59 81 ARG A CA 1
ATOM 637 C C . ARG A 1 81 ? 28.264 -6.025 -22.145 1.00 55.59 81 ARG A C 1
ATOM 639 O O . ARG A 1 81 ? 28.215 -4.980 -21.504 1.00 55.59 81 ARG A O 1
ATOM 646 N N . SER A 1 82 ? 27.535 -7.090 -21.806 1.00 60.34 82 SER A N 1
ATOM 647 C CA . SER A 1 82 ? 26.925 -7.198 -20.476 1.00 60.34 82 SER A CA 1
ATOM 648 C C . SER A 1 82 ? 28.039 -7.064 -19.431 1.00 60.34 82 SER A C 1
ATOM 650 O O . SER A 1 82 ? 28.998 -7.845 -19.467 1.00 60.34 82 SER A O 1
ATOM 652 N N . ARG A 1 83 ? 27.947 -6.096 -18.509 1.00 67.56 83 ARG A N 1
ATOM 653 C CA . ARG A 1 83 ? 28.903 -5.975 -17.395 1.00 67.56 83 ARG A CA 1
ATOM 654 C C . ARG A 1 83 ? 28.995 -7.319 -16.664 1.00 67.56 83 ARG A C 1
ATOM 656 O O . ARG A 1 83 ? 28.048 -7.735 -16.001 1.00 67.56 83 ARG A O 1
ATOM 663 N N . LYS A 1 84 ? 30.137 -8.004 -16.779 1.00 64.06 84 LYS A N 1
ATOM 664 C CA . LYS A 1 84 ? 30.432 -9.191 -15.972 1.00 64.06 84 LYS A CA 1
ATOM 665 C C . LYS A 1 84 ? 30.848 -8.724 -14.580 1.00 64.06 84 LYS A C 1
ATOM 667 O O . LYS A 1 84 ? 31.650 -7.803 -14.443 1.00 64.06 84 LYS A O 1
ATOM 672 N N . ARG A 1 85 ? 30.250 -9.332 -13.554 1.00 56.38 85 ARG A N 1
ATOM 673 C CA . ARG A 1 85 ? 30.540 -9.063 -12.139 1.00 56.38 85 ARG A CA 1
ATOM 674 C C . ARG A 1 85 ? 32.055 -9.130 -11.920 1.00 56.38 85 ARG A C 1
ATOM 676 O O . ARG A 1 85 ? 32.682 -10.065 -12.413 1.00 56.38 85 ARG A O 1
ATOM 683 N N . ALA A 1 86 ? 32.634 -8.171 -11.196 1.00 56.31 86 ALA A N 1
ATOM 684 C CA . ALA A 1 86 ? 34.049 -8.229 -10.843 1.00 56.31 86 ALA A CA 1
ATOM 685 C C . ALA A 1 86 ? 34.327 -9.544 -10.096 1.00 56.31 86 ALA A C 1
ATOM 687 O O . ALA A 1 86 ? 33.785 -9.782 -9.014 1.00 56.31 86 ALA A O 1
ATOM 688 N N . SER A 1 87 ? 35.117 -10.431 -10.698 1.00 64.69 87 SER A N 1
ATOM 689 C CA . SER A 1 87 ? 35.593 -11.638 -10.034 1.00 64.69 87 SER A CA 1
ATOM 690 C C . SER A 1 87 ? 36.696 -11.231 -9.066 1.00 64.69 87 SER A C 1
ATOM 692 O O . SER A 1 87 ? 37.738 -10.750 -9.501 1.00 64.69 87 SER A O 1
ATOM 694 N N . ASN A 1 88 ? 36.476 -11.408 -7.765 1.00 66.31 88 ASN A N 1
ATOM 695 C CA . ASN A 1 88 ? 37.531 -11.225 -6.776 1.00 66.31 88 ASN A CA 1
ATOM 696 C C . ASN A 1 88 ? 38.526 -12.395 -6.917 1.00 66.31 88 ASN A C 1
ATOM 698 O O . ASN A 1 88 ? 38.109 -13.539 -6.700 1.00 66.31 88 ASN A O 1
ATOM 702 N N . PRO A 1 89 ? 39.796 -12.185 -7.308 1.00 63.97 89 PRO A N 1
ATOM 703 C CA . PRO A 1 89 ? 40.755 -13.278 -7.338 1.00 63.97 89 PRO A CA 1
ATOM 704 C C . PRO A 1 89 ? 41.025 -13.716 -5.894 1.00 63.97 89 PRO A C 1
ATOM 706 O O . PRO A 1 89 ? 41.521 -12.942 -5.075 1.00 63.97 89 PRO A O 1
ATOM 709 N N . ARG A 1 90 ? 40.664 -14.960 -5.555 1.00 60.97 90 ARG A N 1
ATOM 710 C CA . ARG A 1 90 ? 41.061 -15.571 -4.279 1.00 60.97 90 ARG A CA 1
ATOM 711 C C . ARG A 1 90 ? 42.590 -15.632 -4.250 1.00 60.97 90 ARG A C 1
ATOM 713 O O . ARG A 1 90 ? 43.175 -16.375 -5.035 1.00 60.97 90 ARG A O 1
ATOM 720 N N . LYS A 1 91 ? 43.225 -14.854 -3.368 1.00 61.91 91 LYS A N 1
ATOM 721 C CA . LYS A 1 91 ? 44.645 -15.026 -3.036 1.00 61.91 91 LYS A CA 1
ATOM 722 C C . LYS A 1 91 ? 44.822 -16.416 -2.410 1.00 61.91 91 LYS A C 1
ATOM 724 O O . LYS A 1 91 ? 44.103 -16.737 -1.463 1.00 61.91 91 LYS A O 1
ATOM 729 N N . LYS A 1 92 ? 45.700 -17.230 -3.000 1.00 54.78 92 LYS A N 1
ATOM 730 C CA . LYS A 1 92 ? 46.293 -18.406 -2.351 1.00 54.78 92 LYS A CA 1
ATOM 731 C C . LYS A 1 92 ? 47.447 -17.954 -1.471 1.00 54.78 92 LYS A C 1
ATOM 733 O O . LYS A 1 92 ? 48.087 -16.949 -1.857 1.00 54.78 92 LYS A O 1
#

Secondary structure (DSSP, 8-state):
-HHHHHHHHHHTT--HHHHHHHTT--HHHHHHHHHH--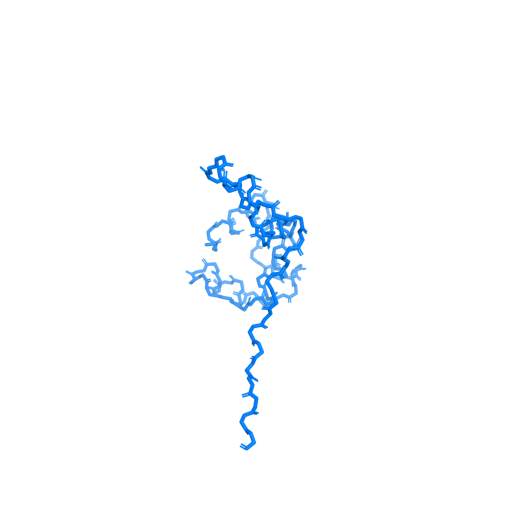--HHHHHHHHHHTT-HHHHHHHTSPP----SSHHHHHH--TT------------

Radius of gyration: 20.98 Å; Cα contacts (8 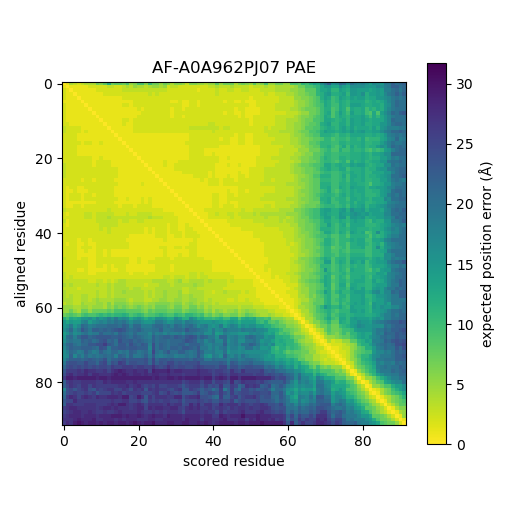Å, |Δi|>4): 55; chains: 1; bounding box: 61×30×43 Å